Protein AF-Q46HY1-F1 (afdb_monomer_lite)

Secondary structure (DSSP, 8-state):
-HHHHHHHHHHHHHHHHHHHHHHHHHHHHHHHHHHHHHHHHHHHHHTSTT--HHHHHHHHHTT--SHHHHHHS-HHHHHTSTT--HHHHHHHHHHTT--

Radius of gyration: 23.99 Å; chains: 1; bounding box: 54×31×65 Å

pLDDT: mean 85.12, std 8.51, range [58.5, 97.12]

Sequence (99 aa):
MHINNMISKKMLINKILLNTKRNLFNVLSIFNKQKGELSDRCENLTSIPGIGAKNCNNFYEAGYMTPESIISASDEELLTIPGVGISFVKKLRKTLGRI

Organism: Prochlorococcus marinus (strain NATL2A) (NCBI:txid59920)

Foldseek 3Di:
DPVVVVVVVVVVVVVVVVVVVVVVVVVVVVVVVVLVVLVVQCPQVPVQPPDDSVQSVLCVVLVNRHNVSVLPDDPVSQCVGPPRDPVSSVVRCVVVVND

Structure (mmCIF, N/CA/C/O backbone):
data_AF-Q46HY1-F1
#
_entry.id   AF-Q46HY1-F1
#
loop_
_atom_site.group_PDB
_atom_site.id
_atom_site.type_symbol
_atom_site.label_atom_id
_atom_site.label_alt_id
_atom_site.label_comp_id
_atom_site.label_asym_id
_atom_site.label_entity_id
_atom_site.label_seq_id
_atom_site.pdbx_PDB_ins_code
_atom_site.Cartn_x
_atom_site.Cartn_y
_atom_site.Cartn_z
_atom_site.occupancy
_atom_site.B_iso_or_equiv
_atom_site.auth_seq_id
_atom_site.auth_comp_id
_atom_site.auth_asym_id
_atom_site.auth_atom_id
_atom_site.pdbx_PDB_model_num
ATOM 1 N N . MET A 1 1 ? 40.659 -19.951 -45.552 1.00 62.25 1 MET A N 1
ATOM 2 C CA . MET A 1 1 ? 39.364 -20.569 -45.174 1.00 62.25 1 MET A CA 1
ATOM 3 C C . MET A 1 1 ? 38.961 -20.336 -43.703 1.00 62.25 1 MET A C 1
ATOM 5 O O . MET A 1 1 ? 37.773 -20.302 -43.420 1.00 62.25 1 MET A O 1
ATOM 9 N N . HIS A 1 2 ? 39.900 -20.098 -42.772 1.00 61.78 2 HIS A N 1
ATOM 10 C CA . HIS A 1 2 ? 39.615 -19.947 -41.328 1.00 61.78 2 HIS A CA 1
ATOM 11 C C . HIS A 1 2 ? 39.034 -18.570 -40.910 1.00 61.78 2 HIS A C 1
ATOM 13 O O . HIS A 1 2 ? 38.157 -18.492 -40.052 1.00 61.78 2 HIS A O 1
ATOM 19 N N . ILE A 1 3 ? 39.466 -17.481 -41.561 1.00 67.62 3 ILE A N 1
ATOM 20 C CA . ILE A 1 3 ? 39.084 -16.091 -41.224 1.00 67.62 3 ILE A CA 1
ATOM 21 C C . ILE A 1 3 ? 37.594 -15.812 -41.500 1.00 67.62 3 ILE A C 1
ATOM 23 O O . ILE A 1 3 ? 36.903 -15.244 -40.656 1.00 67.62 3 ILE A O 1
ATOM 27 N N . ASN A 1 4 ? 37.069 -16.284 -42.636 1.00 72.19 4 ASN A N 1
ATOM 28 C CA . ASN A 1 4 ? 35.667 -16.073 -43.025 1.00 72.19 4 ASN A CA 1
ATOM 29 C C . ASN A 1 4 ? 34.681 -16.715 -42.034 1.00 72.19 4 ASN A C 1
ATOM 31 O O . ASN A 1 4 ? 33.637 -16.141 -41.734 1.00 72.19 4 ASN A O 1
ATOM 35 N N . ASN A 1 5 ? 35.041 -17.867 -41.459 1.00 72.62 5 ASN A N 1
ATOM 36 C CA . ASN A 1 5 ? 34.227 -18.550 -40.453 1.00 72.62 5 ASN A CA 1
ATOM 37 C C . ASN A 1 5 ? 34.169 -17.754 -39.131 1.00 72.62 5 ASN A C 1
ATOM 39 O O . ASN A 1 5 ? 33.122 -17.648 -38.493 1.00 72.62 5 ASN A O 1
ATOM 43 N N . MET A 1 6 ? 35.285 -17.127 -38.745 1.00 76.44 6 MET A N 1
ATOM 44 C CA . MET A 1 6 ? 35.371 -16.298 -37.538 1.00 76.44 6 MET A CA 1
ATOM 45 C C . MET A 1 6 ? 34.574 -14.992 -37.675 1.00 76.44 6 MET A C 1
ATOM 47 O O . MET A 1 6 ? 33.857 -14.603 -36.751 1.00 76.44 6 MET A O 1
ATOM 51 N N . ILE A 1 7 ? 34.635 -14.355 -38.850 1.00 76.62 7 ILE A N 1
ATOM 52 C CA . ILE A 1 7 ? 33.823 -13.175 -39.189 1.00 76.62 7 ILE A CA 1
ATOM 53 C C . ILE A 1 7 ? 32.331 -13.529 -39.149 1.00 76.62 7 ILE A C 1
ATOM 55 O O . ILE A 1 7 ? 31.549 -12.815 -38.521 1.00 76.62 7 ILE A O 1
ATOM 59 N N . SER A 1 8 ? 31.941 -14.669 -39.727 1.00 76.88 8 SER A N 1
ATOM 60 C CA . SER A 1 8 ? 30.545 -15.120 -39.750 1.00 76.88 8 SER A CA 1
ATOM 61 C C . SER A 1 8 ? 29.996 -15.417 -38.346 1.00 76.88 8 SER A C 1
ATOM 63 O O . SER A 1 8 ? 28.883 -15.002 -38.018 1.00 76.88 8 SER A O 1
ATOM 65 N N . LYS A 1 9 ? 30.789 -16.056 -37.470 1.00 79.12 9 LYS A N 1
ATOM 66 C CA . LYS A 1 9 ? 30.420 -16.267 -36.055 1.00 79.12 9 LYS A CA 1
ATOM 67 C C . LYS A 1 9 ? 30.256 -14.949 -35.297 1.00 79.12 9 LYS A C 1
ATOM 69 O O . LYS A 1 9 ? 29.271 -14.776 -34.582 1.00 79.12 9 LYS A O 1
ATOM 74 N N . LYS A 1 10 ? 31.176 -13.996 -35.483 1.00 82.62 10 LYS A N 1
ATOM 75 C CA . LYS A 1 10 ? 31.096 -12.659 -34.870 1.00 82.62 10 LYS A CA 1
ATOM 76 C C . LYS A 1 10 ? 29.842 -11.902 -35.324 1.00 82.62 10 LYS A C 1
ATOM 78 O O . LYS A 1 10 ? 29.185 -11.251 -34.515 1.00 82.62 10 LYS A O 1
ATOM 83 N N . MET A 1 11 ? 29.474 -12.036 -36.597 1.00 84.12 11 MET A N 1
ATOM 84 C CA . MET A 1 11 ? 28.272 -11.424 -37.165 1.00 84.12 11 MET A CA 1
ATOM 85 C C . MET A 1 11 ? 26.982 -12.031 -36.586 1.00 84.12 11 MET A C 1
ATOM 87 O O . MET A 1 11 ? 26.049 -11.293 -36.267 1.00 84.12 11 MET A O 1
ATOM 91 N N . LEU A 1 12 ? 26.951 -13.352 -36.370 1.00 80.75 12 LEU A N 1
ATOM 92 C CA . LEU A 1 12 ? 25.832 -14.049 -35.725 1.00 80.75 12 LEU A CA 1
ATOM 93 C C . LEU A 1 12 ? 25.651 -13.609 -34.261 1.00 80.75 12 LEU A C 1
ATOM 95 O O . LEU A 1 12 ? 24.540 -13.271 -33.856 1.00 80.75 12 LEU A O 1
ATOM 99 N N . ILE A 1 13 ? 26.744 -13.542 -33.492 1.00 82.75 13 ILE A N 1
ATOM 100 C CA . ILE A 1 13 ? 26.731 -13.093 -32.089 1.00 82.75 13 ILE A CA 1
ATOM 101 C C . ILE A 1 13 ? 26.238 -11.645 -31.989 1.00 82.75 13 ILE A C 1
ATOM 103 O O . ILE A 1 13 ? 25.371 -11.347 -31.169 1.00 82.75 13 ILE A O 1
ATOM 107 N N . ASN A 1 14 ? 26.717 -10.756 -32.864 1.00 82.69 14 ASN A N 1
ATOM 108 C CA . ASN A 1 14 ? 26.255 -9.369 -32.901 1.00 82.69 14 ASN A CA 1
ATOM 109 C C . ASN A 1 14 ? 24.753 -9.271 -33.197 1.00 82.69 14 ASN A C 1
ATOM 111 O O . ASN A 1 14 ? 24.061 -8.461 -32.583 1.00 82.69 14 ASN A O 1
ATOM 115 N N . LYS A 1 15 ? 24.232 -10.110 -34.099 1.00 83.19 15 LYS A N 1
ATOM 116 C CA . LYS A 1 15 ? 22.804 -10.139 -34.441 1.00 83.19 15 LYS A CA 1
ATOM 117 C C . LYS A 1 15 ? 21.945 -10.606 -33.262 1.00 83.19 15 LYS A C 1
ATOM 119 O O . LYS A 1 15 ? 20.910 -9.998 -32.994 1.00 83.19 15 LYS A O 1
ATOM 124 N N . ILE A 1 16 ? 22.400 -11.625 -32.528 1.00 84.94 16 ILE A N 1
ATOM 125 C CA . ILE A 1 16 ? 21.748 -12.099 -31.297 1.00 84.94 16 ILE A CA 1
ATOM 126 C C . ILE A 1 16 ? 21.759 -10.992 -30.238 1.00 84.94 16 ILE A C 1
ATOM 128 O O . ILE A 1 16 ? 20.708 -10.649 -29.707 1.00 84.94 16 ILE A O 1
ATOM 132 N N . LEU A 1 17 ? 22.915 -10.371 -29.988 1.00 82.81 17 LEU A N 1
ATOM 133 C CA . LEU A 1 17 ? 23.058 -9.299 -29.000 1.00 82.81 17 LEU A CA 1
ATOM 134 C C . LEU A 1 17 ? 22.151 -8.100 -29.311 1.00 82.81 17 LEU A C 1
ATOM 136 O O . LEU A 1 17 ? 21.493 -7.571 -28.415 1.00 82.81 17 LEU A O 1
ATOM 140 N N . LEU A 1 18 ? 22.086 -7.691 -30.581 1.00 80.94 18 LEU A N 1
ATOM 141 C CA . LEU A 1 18 ? 21.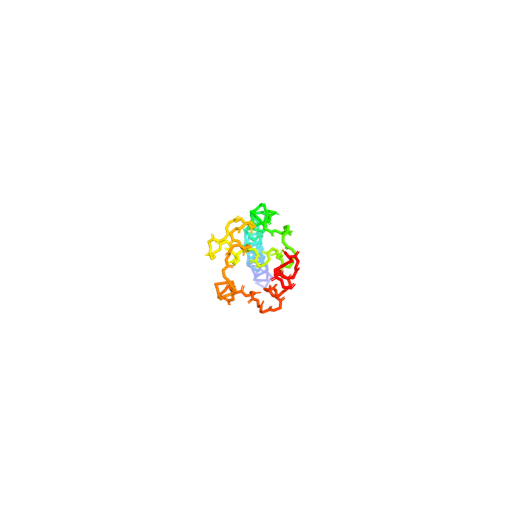205 -6.617 -31.045 1.00 80.94 18 LEU A CA 1
ATOM 142 C C . LEU A 1 18 ? 19.730 -6.952 -30.805 1.00 80.94 18 LEU A C 1
ATOM 144 O O . LEU A 1 18 ? 18.979 -6.100 -30.325 1.00 80.94 18 LEU A O 1
ATOM 148 N N . ASN A 1 19 ? 19.318 -8.188 -31.093 1.00 79.50 19 ASN A N 1
ATOM 149 C CA . ASN A 1 19 ? 17.935 -8.614 -30.906 1.00 79.50 19 ASN A CA 1
ATOM 150 C C . ASN A 1 19 ? 17.559 -8.712 -29.417 1.00 79.50 19 ASN A C 1
ATOM 152 O O . ASN A 1 19 ? 16.500 -8.230 -29.016 1.00 79.50 19 ASN A O 1
ATOM 156 N N . THR A 1 20 ? 18.456 -9.244 -28.582 1.00 86.19 20 THR A N 1
ATOM 157 C CA . THR A 1 20 ? 18.275 -9.311 -27.124 1.00 86.19 20 THR A CA 1
ATOM 158 C C . THR A 1 20 ? 18.203 -7.918 -26.505 1.00 86.19 20 THR A C 1
ATOM 160 O O . THR A 1 20 ? 17.300 -7.647 -25.716 1.00 86.19 20 THR A O 1
ATOM 163 N N . LYS A 1 21 ? 19.092 -6.995 -26.901 1.00 84.56 21 LYS A N 1
ATOM 164 C CA . LYS A 1 21 ? 19.080 -5.606 -26.413 1.00 84.56 21 LYS A CA 1
ATOM 165 C C . LYS A 1 21 ? 17.770 -4.899 -26.763 1.00 84.56 21 LYS A C 1
ATOM 167 O O . LYS A 1 21 ? 17.223 -4.178 -25.933 1.00 84.56 21 LYS A O 1
ATOM 172 N N . ARG A 1 22 ? 17.249 -5.131 -27.971 1.00 86.25 22 ARG A N 1
ATOM 173 C CA . ARG A 1 22 ? 15.972 -4.564 -28.424 1.00 86.25 22 ARG A CA 1
ATOM 174 C C . ARG A 1 22 ? 14.784 -5.128 -27.643 1.00 86.25 22 ARG A C 1
ATOM 176 O O . ARG A 1 22 ? 13.919 -4.364 -27.231 1.00 86.25 22 ARG A O 1
ATOM 183 N N . ASN A 1 23 ? 14.760 -6.438 -27.400 1.00 84.56 23 ASN A N 1
ATOM 184 C CA . ASN A 1 23 ? 13.702 -7.071 -26.613 1.00 84.56 23 ASN A CA 1
ATOM 185 C C . ASN A 1 23 ? 13.713 -6.583 -25.153 1.00 84.56 23 ASN A C 1
ATOM 187 O O . ASN A 1 23 ? 12.680 -6.155 -24.646 1.00 84.56 23 ASN A O 1
ATOM 191 N N . LEU A 1 24 ? 14.892 -6.527 -24.525 1.00 87.19 24 LEU A N 1
ATOM 192 C CA . LEU A 1 24 ? 15.047 -6.012 -23.163 1.00 87.19 24 LEU A CA 1
ATOM 193 C C . LEU A 1 24 ? 14.595 -4.552 -23.044 1.00 87.19 24 LEU A C 1
ATOM 195 O O . LEU A 1 24 ? 13.915 -4.200 -22.085 1.00 87.19 24 LEU A O 1
ATOM 199 N N . PHE A 1 25 ? 14.933 -3.708 -24.022 1.00 88.25 25 PHE A N 1
ATOM 200 C CA . PHE A 1 25 ? 14.498 -2.312 -24.036 1.00 88.25 25 PHE A CA 1
ATOM 201 C C . PHE A 1 25 ? 12.973 -2.178 -24.137 1.00 88.25 25 PHE A C 1
ATOM 203 O O . PHE A 1 25 ? 12.386 -1.370 -23.422 1.00 88.25 25 PHE A O 1
ATOM 210 N N . ASN A 1 26 ? 12.323 -2.999 -24.968 1.00 85.81 26 ASN A N 1
ATOM 211 C CA . ASN A 1 26 ? 10.862 -3.019 -25.079 1.00 85.81 26 ASN A CA 1
ATOM 212 C C . ASN A 1 26 ? 10.192 -3.470 -23.775 1.00 85.81 26 ASN A C 1
ATOM 214 O O . ASN A 1 26 ? 9.197 -2.890 -23.355 1.00 85.81 26 ASN A O 1
ATOM 218 N N . VAL A 1 27 ? 10.736 -4.491 -23.114 1.00 86.25 27 VAL A N 1
ATOM 219 C CA . VAL A 1 27 ? 10.223 -4.936 -21.812 1.00 86.25 27 VAL A CA 1
ATOM 220 C C . VAL A 1 27 ? 10.407 -3.830 -20.769 1.00 86.25 27 VAL A C 1
ATOM 222 O O . VAL A 1 27 ? 9.462 -3.466 -20.074 1.00 86.25 27 VAL A O 1
ATOM 225 N N . LEU A 1 28 ? 11.593 -3.221 -20.707 1.00 85.50 28 LEU A N 1
ATOM 226 C CA . LEU A 1 28 ? 11.899 -2.134 -19.776 1.00 85.50 28 LEU A CA 1
ATOM 227 C C . LEU A 1 28 ? 11.012 -0.896 -19.992 1.00 85.50 28 LEU A C 1
ATOM 229 O O . LEU A 1 28 ? 10.636 -0.236 -19.021 1.00 85.50 28 LEU A O 1
ATOM 233 N N . SER A 1 29 ? 10.659 -0.570 -21.238 1.00 82.81 29 SER A N 1
ATOM 234 C CA . SER A 1 29 ? 9.762 0.552 -21.533 1.00 82.81 29 SER A CA 1
ATOM 235 C C . SER A 1 29 ? 8.325 0.277 -21.081 1.00 82.81 29 SER A C 1
ATOM 237 O O . SER A 1 29 ? 7.688 1.174 -20.532 1.00 82.81 29 SER A O 1
ATOM 239 N N . ILE A 1 30 ? 7.843 -0.966 -21.207 1.00 84.56 30 ILE A N 1
ATOM 240 C CA . ILE A 1 30 ? 6.538 -1.393 -20.676 1.00 84.56 30 ILE A CA 1
ATOM 241 C C . ILE A 1 30 ? 6.506 -1.260 -19.149 1.00 84.56 30 ILE A C 1
ATOM 243 O O . ILE A 1 30 ? 5.566 -0.677 -18.608 1.00 84.56 30 ILE A O 1
ATOM 247 N N . PHE A 1 31 ? 7.542 -1.738 -18.453 1.00 80.12 31 PHE A N 1
ATOM 248 C CA . PHE A 1 31 ? 7.638 -1.607 -16.995 1.00 80.12 31 PHE A CA 1
ATOM 249 C C . PHE A 1 31 ? 7.647 -0.143 -16.539 1.00 80.12 31 PHE A C 1
ATOM 251 O O . PHE A 1 31 ? 6.953 0.211 -15.588 1.00 80.12 31 PHE A O 1
ATOM 258 N N . ASN A 1 32 ? 8.397 0.725 -17.226 1.00 79.25 32 ASN A N 1
ATOM 259 C CA . ASN A 1 32 ? 8.415 2.153 -16.901 1.00 79.25 32 ASN A CA 1
ATOM 260 C C . ASN A 1 32 ? 7.064 2.831 -17.158 1.00 79.25 32 ASN A C 1
ATOM 262 O O . ASN A 1 32 ? 6.645 3.655 -16.349 1.00 79.25 32 ASN A O 1
ATOM 266 N N . LYS A 1 33 ? 6.356 2.460 -18.232 1.00 77.44 33 LYS A N 1
ATOM 267 C CA . LYS A 1 33 ? 5.011 2.978 -18.510 1.00 77.44 33 LYS A CA 1
ATOM 268 C C . LYS A 1 33 ? 4.015 2.592 -17.412 1.00 77.44 33 LYS A C 1
ATOM 270 O O . LYS A 1 33 ? 3.321 3.463 -16.902 1.00 77.44 33 LYS A O 1
ATOM 275 N N . GLN A 1 34 ? 3.992 1.319 -17.010 1.00 73.62 34 GLN A N 1
ATOM 276 C CA . GLN A 1 34 ? 3.120 0.849 -15.925 1.00 73.62 34 GLN A CA 1
ATOM 277 C C . GLN A 1 34 ? 3.425 1.556 -14.601 1.00 73.62 34 GLN A C 1
ATOM 279 O O . GLN A 1 34 ? 2.513 1.886 -13.854 1.00 73.62 34 GLN A O 1
ATOM 284 N N . LYS A 1 35 ? 4.703 1.840 -14.322 1.00 72.94 35 LYS A N 1
ATOM 285 C CA . LYS A 1 35 ? 5.109 2.561 -13.112 1.00 72.94 35 LYS A CA 1
ATOM 286 C C . LYS A 1 35 ? 4.557 3.993 -13.053 1.00 72.94 35 LYS A C 1
ATOM 288 O O . LYS A 1 35 ? 4.196 4.423 -11.964 1.00 72.94 35 LYS A O 1
ATOM 293 N N . GLY A 1 36 ? 4.497 4.701 -14.184 1.00 71.50 36 GLY A N 1
ATOM 294 C CA . GLY A 1 36 ? 3.913 6.047 -14.260 1.00 71.50 36 GLY A CA 1
ATOM 295 C C . GLY A 1 36 ? 2.395 6.038 -14.076 1.00 71.50 36 GLY A C 1
ATOM 296 O O . GLY A 1 36 ? 1.869 6.736 -13.223 1.00 71.50 36 GLY A O 1
ATOM 297 N N . GLU A 1 37 ? 1.690 5.153 -14.781 1.00 70.50 37 GLU A N 1
ATOM 298 C CA . GLU A 1 37 ? 0.230 5.027 -14.637 1.00 70.50 37 GLU A CA 1
ATOM 299 C C . GLU A 1 37 ? -0.185 4.628 -13.208 1.00 70.50 37 GLU A C 1
ATOM 301 O O . GLU A 1 37 ? -1.190 5.103 -12.675 1.00 70.50 37 GLU A O 1
ATOM 306 N N . LEU A 1 38 ? 0.617 3.782 -12.554 1.00 70.81 38 LEU A N 1
AT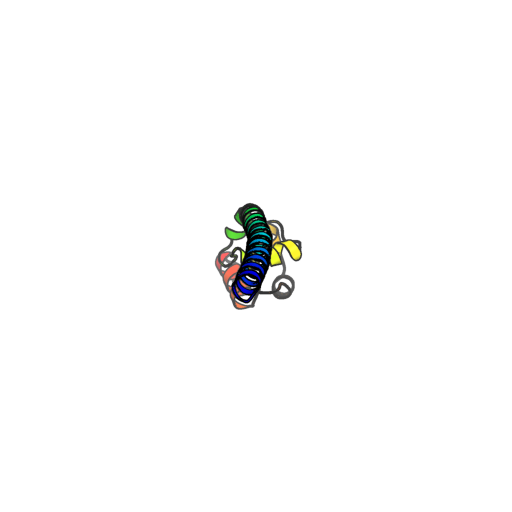OM 307 C CA . LEU A 1 38 ? 0.405 3.410 -11.162 1.00 70.81 38 LEU A CA 1
ATOM 308 C C . LEU A 1 38 ? 0.666 4.582 -10.205 1.00 70.81 38 LEU A C 1
ATOM 310 O O . LEU A 1 38 ? -0.067 4.716 -9.230 1.00 70.81 38 LEU A O 1
ATOM 314 N N . SER A 1 39 ? 1.678 5.428 -10.453 1.00 73.62 39 SER A N 1
ATOM 315 C CA . SER A 1 39 ? 1.928 6.585 -9.581 1.00 73.62 39 SER A CA 1
ATOM 316 C C . SER A 1 39 ? 0.765 7.563 -9.603 1.00 73.62 39 SER A C 1
ATOM 318 O O . SER A 1 39 ? 0.313 7.954 -8.531 1.00 73.62 39 SER A O 1
ATOM 320 N N . ASP A 1 40 ? 0.230 7.858 -10.787 1.00 76.44 40 ASP A N 1
ATOM 321 C CA . ASP A 1 40 ? -0.852 8.833 -10.963 1.00 76.44 40 ASP A CA 1
ATOM 322 C C . ASP A 1 40 ? -2.135 8.378 -10.255 1.00 76.44 40 ASP A C 1
ATOM 324 O O . ASP A 1 40 ? -2.817 9.153 -9.589 1.00 76.44 40 ASP A O 1
ATOM 328 N N . ARG A 1 41 ? -2.445 7.077 -10.323 1.00 75.38 41 ARG A N 1
ATOM 329 C CA . ARG A 1 41 ? -3.581 6.497 -9.590 1.00 75.38 41 ARG A CA 1
ATOM 330 C C . ARG A 1 41 ? -3.339 6.483 -8.081 1.00 75.38 41 ARG A C 1
ATOM 332 O O . ARG A 1 41 ? -4.266 6.665 -7.302 1.00 75.38 41 ARG A O 1
ATOM 339 N N . CYS A 1 42 ? -2.101 6.267 -7.651 1.00 81.81 42 CYS A N 1
ATOM 340 C CA . CYS A 1 42 ? -1.773 6.130 -6.238 1.00 81.81 42 CYS A CA 1
ATOM 341 C C . CYS A 1 42 ? -1.654 7.444 -5.469 1.00 81.81 42 CYS A C 1
ATOM 343 O O . CYS A 1 42 ? -1.717 7.388 -4.239 1.00 81.81 42 CYS A O 1
ATOM 345 N N . GLU A 1 43 ? -1.529 8.598 -6.133 1.00 80.94 43 GLU A N 1
ATOM 346 C CA . GLU A 1 43 ? -1.425 9.906 -5.464 1.00 80.94 43 GLU A CA 1
ATOM 347 C C . GLU A 1 43 ? -2.524 10.101 -4.408 1.00 80.94 43 GLU A C 1
ATOM 349 O O . GLU A 1 43 ? -2.231 10.435 -3.258 1.00 80.94 43 GLU A O 1
ATOM 354 N N . ASN A 1 44 ? -3.767 9.742 -4.738 1.00 81.00 44 ASN A N 1
ATOM 355 C CA . ASN A 1 44 ? -4.901 9.863 -3.821 1.00 81.00 44 ASN A CA 1
ATOM 356 C C . ASN A 1 44 ? -4.758 8.982 -2.566 1.00 81.00 44 ASN A C 1
ATOM 358 O O . ASN A 1 44 ? -4.984 9.448 -1.450 1.00 81.00 44 ASN A O 1
ATOM 362 N N . LEU A 1 45 ? -4.352 7.716 -2.720 1.00 85.25 45 LEU A N 1
ATOM 363 C CA . LEU A 1 45 ? -4.263 6.763 -1.603 1.00 85.25 45 LEU A CA 1
ATOM 364 C C . LEU A 1 45 ? -2.999 6.943 -0.753 1.00 85.25 45 LEU A C 1
ATOM 366 O O . LEU A 1 45 ? -3.015 6.643 0.441 1.00 85.25 45 LEU A O 1
ATOM 370 N N . THR A 1 46 ? -1.912 7.457 -1.338 1.00 81.69 46 THR A N 1
ATOM 371 C CA . THR A 1 46 ? -0.642 7.695 -0.622 1.00 81.69 46 THR A CA 1
ATOM 372 C C . THR A 1 46 ? -0.737 8.770 0.463 1.00 81.69 46 THR A C 1
ATOM 374 O O . THR A 1 46 ? 0.143 8.855 1.318 1.00 81.69 46 THR A O 1
ATOM 377 N N . SER A 1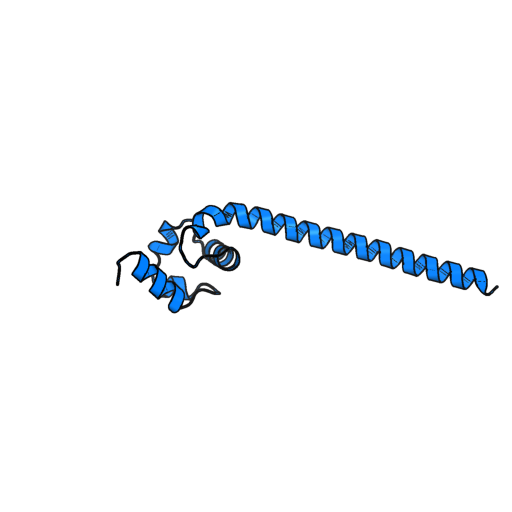 47 ? -1.838 9.528 0.493 1.00 83.25 47 SER A N 1
ATOM 378 C CA . SER A 1 47 ? -2.166 10.448 1.587 1.00 83.25 47 SER A CA 1
ATOM 379 C C . SER A 1 47 ? -2.439 9.727 2.917 1.00 83.25 47 SER A C 1
ATOM 381 O O . SER A 1 47 ? -2.332 10.338 3.979 1.00 83.25 47 SER A O 1
ATOM 383 N N . ILE A 1 48 ? -2.758 8.424 2.894 1.00 86.75 48 ILE A N 1
ATOM 384 C CA . ILE A 1 48 ? -2.898 7.602 4.105 1.00 86.75 48 ILE A CA 1
ATOM 385 C C . ILE A 1 48 ? -1.510 7.129 4.574 1.00 86.75 48 ILE A C 1
ATOM 387 O O . ILE A 1 48 ? -0.838 6.376 3.856 1.00 86.75 48 ILE A O 1
ATOM 391 N N . PRO A 1 49 ? -1.081 7.466 5.809 1.00 82.56 49 PRO A N 1
ATOM 392 C CA . PRO A 1 49 ? 0.193 7.003 6.346 1.00 82.56 49 PRO A CA 1
ATOM 393 C C . PRO A 1 49 ? 0.293 5.472 6.348 1.00 82.56 49 PRO A C 1
ATOM 395 O O . PRO A 1 49 ? -0.512 4.777 6.965 1.00 82.56 49 PRO A O 1
ATOM 398 N N . GLY A 1 50 ? 1.319 4.940 5.681 1.00 82.88 50 GLY A N 1
ATOM 399 C CA . GLY A 1 50 ? 1.539 3.495 5.553 1.00 82.88 50 GLY A CA 1
ATOM 400 C C . GLY A 1 50 ? 1.053 2.881 4.236 1.00 82.88 50 GLY A C 1
ATOM 401 O O . GLY A 1 50 ? 1.321 1.700 4.002 1.00 82.88 50 GLY A O 1
ATOM 402 N N . ILE A 1 51 ? 0.417 3.659 3.351 1.00 87.94 51 ILE A N 1
ATOM 403 C CA . ILE A 1 51 ? 0.136 3.244 1.972 1.00 87.94 51 ILE A CA 1
ATOM 404 C C . ILE A 1 51 ? 1.217 3.805 1.045 1.00 87.94 51 ILE A C 1
ATOM 406 O O . ILE A 1 51 ? 1.258 4.991 0.743 1.00 87.94 51 ILE A O 1
ATOM 410 N N . GLY A 1 52 ? 2.112 2.930 0.584 1.00 84.44 52 GLY A N 1
ATOM 411 C CA . GLY A 1 52 ? 3.055 3.230 -0.497 1.00 84.44 52 GLY A CA 1
ATOM 412 C C . GLY A 1 52 ? 2.587 2.662 -1.839 1.00 84.44 52 GLY A C 1
ATOM 413 O O . GLY A 1 52 ? 1.654 1.861 -1.885 1.00 84.44 52 GLY A O 1
ATOM 414 N N . ALA A 1 53 ? 3.296 2.991 -2.924 1.00 80.12 53 ALA A N 1
ATOM 415 C CA . ALA A 1 53 ? 2.970 2.549 -4.289 1.00 80.12 53 ALA A CA 1
ATOM 416 C C . ALA A 1 53 ? 2.728 1.030 -4.416 1.00 80.12 53 ALA A C 1
ATOM 418 O O . ALA A 1 53 ? 1.837 0.598 -5.139 1.00 80.12 53 ALA A O 1
ATOM 419 N N . LYS A 1 54 ? 3.483 0.212 -3.667 1.00 77.69 54 LYS A N 1
ATOM 420 C CA . LYS A 1 54 ? 3.341 -1.252 -3.682 1.00 77.69 54 LYS A CA 1
ATOM 421 C C . LYS A 1 54 ? 2.034 -1.741 -3.045 1.00 77.69 54 LYS A C 1
ATOM 423 O O . LYS A 1 54 ? 1.441 -2.681 -3.551 1.00 77.69 54 LYS A O 1
ATOM 428 N N . ASN A 1 55 ? 1.593 -1.109 -1.956 1.00 85.25 55 ASN A N 1
ATOM 429 C CA . ASN A 1 55 ? 0.341 -1.473 -1.286 1.00 85.25 55 ASN A CA 1
ATOM 430 C C . ASN A 1 55 ? -0.869 -0.879 -2.004 1.00 85.25 55 ASN A C 1
ATOM 432 O O . ASN A 1 55 ? -1.916 -1.510 -2.061 1.00 85.25 55 ASN A O 1
ATOM 436 N N . CYS A 1 56 ? -0.715 0.312 -2.580 1.00 90.00 56 CYS A N 1
ATOM 437 C CA . CYS A 1 56 ? -1.771 1.001 -3.305 1.00 90.00 56 CYS A CA 1
ATOM 438 C C . CYS A 1 56 ? -2.392 0.144 -4.425 1.00 90.00 56 CYS A C 1
ATOM 440 O O . CYS A 1 56 ? -3.615 0.106 -4.536 1.00 90.00 56 CYS A O 1
ATOM 442 N N . ASN A 1 57 ? -1.591 -0.597 -5.206 1.00 88.81 57 ASN A N 1
ATOM 443 C CA . ASN A 1 57 ? -2.152 -1.478 -6.237 1.00 88.81 57 ASN A CA 1
ATOM 444 C C . ASN A 1 57 ? -3.079 -2.545 -5.641 1.00 88.81 57 ASN A C 1
ATOM 446 O O . ASN A 1 57 ? -4.167 -2.764 -6.155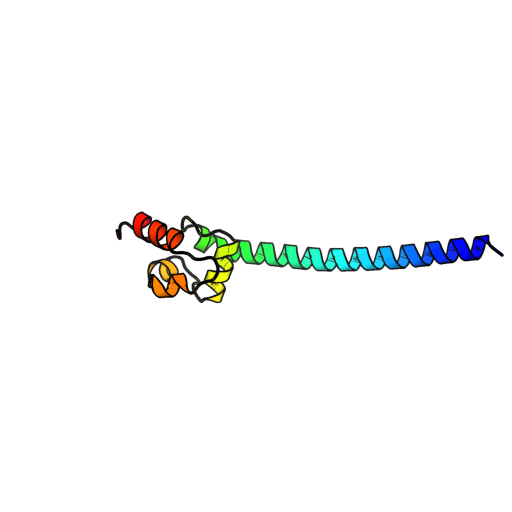 1.00 88.81 57 ASN A O 1
ATOM 450 N N . ASN A 1 58 ? -2.683 -3.147 -4.519 1.00 92.44 58 ASN A N 1
ATOM 451 C CA . ASN A 1 58 ? -3.475 -4.187 -3.865 1.00 92.44 58 ASN A CA 1
ATOM 452 C C . ASN A 1 58 ? -4.808 -3.626 -3.343 1.00 92.44 58 ASN A C 1
ATOM 454 O O . ASN A 1 58 ? -5.821 -4.314 -3.393 1.00 92.44 58 ASN A O 1
ATOM 458 N N . PHE A 1 59 ? -4.830 -2.365 -2.894 1.00 93.62 59 PHE A N 1
ATOM 459 C CA . PHE A 1 59 ? -6.073 -1.672 -2.544 1.00 93.62 59 PHE A CA 1
ATOM 460 C C . PHE A 1 59 ? -6.971 -1.460 -3.768 1.00 93.62 59 PHE A C 1
ATOM 462 O O . PHE A 1 59 ? -8.157 -1.777 -3.703 1.00 93.62 59 PHE A O 1
ATOM 469 N N . TYR A 1 60 ? -6.415 -1.010 -4.896 1.00 91.38 60 TYR A N 1
ATOM 470 C CA . TYR A 1 60 ? -7.173 -0.860 -6.143 1.00 91.38 60 TYR A CA 1
ATOM 471 C C . TYR A 1 60 ? -7.734 -2.187 -6.661 1.00 91.38 60 TYR A C 1
ATOM 473 O O . TYR A 1 60 ? -8.892 -2.235 -7.071 1.00 91.38 60 TYR A O 1
ATOM 481 N N . GLU A 1 61 ? -6.937 -3.254 -6.636 1.00 90.62 61 GLU A N 1
ATOM 482 C CA . GLU A 1 61 ? -7.360 -4.600 -7.044 1.00 90.62 61 GLU A CA 1
ATOM 483 C C . GLU A 1 61 ? -8.440 -5.170 -6.119 1.00 90.62 61 GLU A C 1
ATOM 485 O O . GLU A 1 61 ? -9.327 -5.883 -6.580 1.00 90.62 61 GLU A O 1
ATOM 490 N N . ALA A 1 62 ? -8.417 -4.799 -4.837 1.00 93.69 62 ALA A N 1
ATOM 491 C CA . ALA A 1 62 ? -9.465 -5.120 -3.873 1.00 93.69 62 ALA A CA 1
ATOM 492 C C . ALA A 1 62 ? -10.698 -4.192 -3.961 1.00 93.69 62 ALA A C 1
ATOM 494 O O . ALA A 1 62 ? -11.643 -4.364 -3.196 1.00 93.69 62 ALA A O 1
ATOM 495 N N . GLY A 1 63 ? -10.717 -3.225 -4.888 1.00 92.88 63 GLY A N 1
ATOM 496 C CA . GLY A 1 63 ? -11.856 -2.332 -5.135 1.00 92.88 63 GLY A CA 1
ATOM 497 C C . GLY A 1 63 ? -11.857 -1.027 -4.331 1.00 92.88 63 GLY A C 1
ATOM 498 O O . GLY A 1 63 ? -12.789 -0.232 -4.457 1.00 92.88 63 GLY A O 1
ATOM 499 N N . TYR A 1 64 ? -10.812 -0.754 -3.551 1.00 94.06 64 TYR A N 1
ATOM 500 C CA . TYR A 1 64 ? -10.680 0.468 -2.758 1.00 94.06 64 TYR A CA 1
ATOM 501 C C . TYR A 1 64 ? -10.036 1.583 -3.581 1.00 94.06 64 TYR A C 1
ATOM 503 O O . TYR A 1 64 ? -8.815 1.656 -3.724 1.00 94.06 64 TYR A O 1
ATOM 511 N N . MET A 1 65 ? -10.870 2.456 -4.144 1.00 90.88 65 MET A N 1
ATOM 512 C CA . MET A 1 65 ? -10.419 3.519 -5.051 1.00 90.88 65 MET A CA 1
ATOM 513 C C . MET A 1 65 ? -10.161 4.862 -4.363 1.00 90.88 65 MET A C 1
ATOM 515 O O . MET A 1 65 ? -9.512 5.725 -4.956 1.00 90.88 65 MET A O 1
ATOM 519 N N . THR A 1 66 ? -10.664 5.048 -3.138 1.00 91.81 66 THR A N 1
ATOM 520 C CA . THR A 1 66 ? -10.564 6.314 -2.397 1.00 91.81 66 THR A CA 1
ATOM 521 C C . THR A 1 66 ? -10.083 6.108 -0.959 1.00 91.81 66 THR A C 1
ATOM 523 O O . THR A 1 66 ? -10.318 5.037 -0.386 1.00 91.81 66 THR A O 1
ATOM 526 N N . PRO A 1 67 ? -9.455 7.120 -0.330 1.00 91.81 67 PRO A N 1
ATOM 527 C CA . PRO A 1 67 ? -9.082 7.051 1.081 1.00 91.81 67 PRO A CA 1
ATOM 528 C C . PRO A 1 67 ? -10.266 6.714 1.992 1.00 91.81 67 PRO A C 1
ATOM 530 O O . PRO A 1 67 ? -10.140 5.895 2.901 1.00 91.81 67 PRO A O 1
ATOM 533 N N . GLU A 1 68 ? -11.435 7.288 1.713 1.00 91.56 68 GLU A N 1
ATOM 534 C CA . GLU A 1 68 ? -12.657 7.085 2.489 1.00 91.56 68 GLU A CA 1
ATOM 535 C C . GLU A 1 68 ? -13.084 5.620 2.473 1.00 91.56 68 GLU A C 1
ATOM 537 O O . GLU A 1 68 ? -13.430 5.094 3.527 1.00 91.56 68 GLU A O 1
ATOM 542 N N . SER A 1 69 ? -12.987 4.950 1.316 1.00 94.56 69 SER A N 1
ATOM 543 C CA . SER A 1 69 ? -13.330 3.528 1.186 1.00 94.56 69 SER A CA 1
ATOM 544 C C . SER A 1 69 ? -12.445 2.636 2.065 1.00 94.56 69 SER A C 1
ATOM 546 O O . SER A 1 69 ? -12.935 1.704 2.698 1.00 94.56 69 SER A O 1
ATOM 548 N N . ILE A 1 70 ? -11.152 2.962 2.182 1.00 94.12 70 ILE A N 1
ATOM 549 C CA . ILE A 1 70 ? -10.196 2.243 3.041 1.00 94.12 70 ILE A CA 1
ATOM 550 C C . ILE A 1 70 ? -10.487 2.526 4.516 1.00 94.12 70 ILE A C 1
ATOM 552 O O . ILE A 1 70 ? -10.430 1.637 5.362 1.00 94.12 70 ILE A O 1
ATOM 556 N N . ILE A 1 71 ? -10.804 3.779 4.840 1.00 92.19 71 ILE A N 1
ATOM 557 C CA . ILE A 1 71 ? -11.116 4.209 6.203 1.00 92.19 71 ILE A CA 1
ATOM 558 C C . ILE A 1 71 ? -12.432 3.584 6.690 1.00 92.19 71 ILE A C 1
ATOM 560 O O . ILE A 1 71 ? -12.557 3.277 7.881 1.00 92.19 71 ILE A O 1
ATOM 564 N N . SER A 1 72 ? -13.419 3.414 5.810 1.00 93.44 72 SER A N 1
ATOM 565 C CA . SER A 1 72 ? -14.722 2.834 6.144 1.00 93.44 72 SER A CA 1
ATOM 566 C C . SER A 1 72 ? -14.723 1.311 6.202 1.00 93.44 72 SER A C 1
ATOM 568 O O . SER A 1 72 ? -15.582 0.762 6.885 1.00 93.44 72 SER A O 1
ATOM 570 N N . ALA A 1 73 ? -13.786 0.650 5.517 1.00 96.12 73 ALA A N 1
ATOM 571 C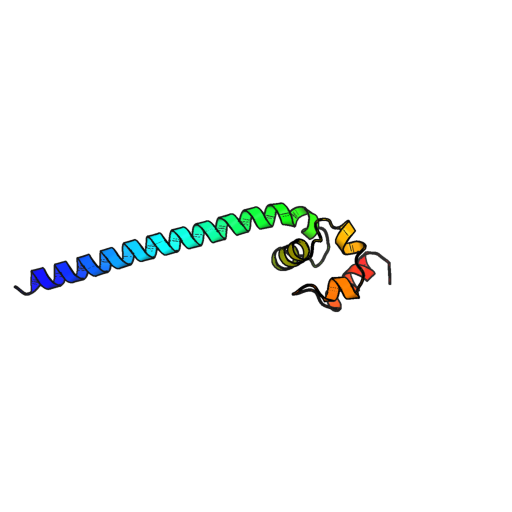 CA . ALA A 1 73 ? -13.641 -0.804 5.529 1.00 96.12 73 ALA A CA 1
ATOM 572 C C . ALA A 1 73 ? -13.486 -1.354 6.951 1.00 96.12 73 ALA A C 1
ATOM 574 O O . ALA A 1 73 ? -12.923 -0.684 7.833 1.00 96.12 73 ALA A O 1
ATOM 575 N N . SER A 1 74 ? -13.944 -2.584 7.166 1.00 95.75 74 SER A N 1
ATOM 576 C CA . SER A 1 74 ? -13.730 -3.304 8.419 1.00 95.75 74 SER A CA 1
ATOM 577 C C . SER A 1 74 ? -12.266 -3.740 8.566 1.00 95.75 74 SER A C 1
ATOM 579 O O . SER A 1 74 ? -11.505 -3.798 7.598 1.00 95.75 74 SER A O 1
ATOM 581 N N . ASP A 1 75 ? -11.837 -4.031 9.795 1.00 96.00 75 ASP A N 1
ATOM 582 C CA . ASP A 1 75 ? -10.474 -4.519 10.035 1.00 96.00 75 ASP A CA 1
ATOM 583 C C . ASP A 1 75 ? -10.247 -5.878 9.363 1.00 96.00 75 ASP A C 1
ATOM 585 O O . ASP A 1 75 ? -9.180 -6.121 8.799 1.00 96.00 75 ASP A O 1
ATOM 589 N N . GLU A 1 76 ? -11.265 -6.737 9.370 1.00 97.12 76 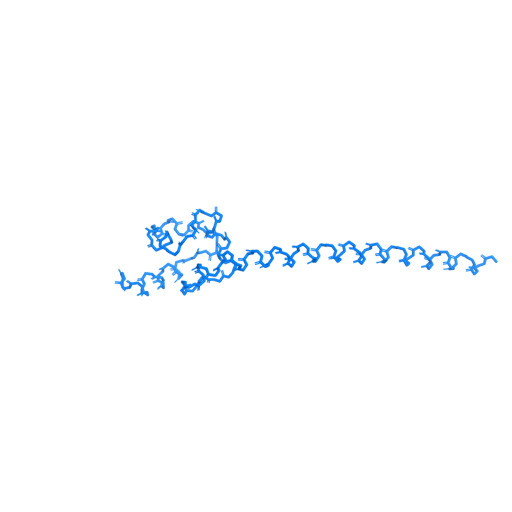GLU A N 1
ATOM 590 C CA . GLU A 1 76 ? -11.253 -8.050 8.732 1.00 97.12 76 GLU A CA 1
ATOM 591 C C . GLU A 1 76 ? -11.108 -7.925 7.216 1.00 97.12 76 GLU A C 1
ATOM 593 O O . GLU A 1 76 ? -10.265 -8.605 6.635 1.00 97.12 76 GLU A O 1
ATOM 598 N N . GLU A 1 77 ? -11.868 -7.023 6.585 1.00 97.12 77 GLU A N 1
ATOM 599 C CA . GLU A 1 77 ? -11.788 -6.772 5.144 1.00 97.12 77 GLU A CA 1
ATOM 600 C C . GLU A 1 77 ? -10.387 -6.309 4.743 1.00 97.12 77 GLU A C 1
ATOM 602 O O . GLU A 1 77 ? -9.782 -6.870 3.827 1.00 97.12 77 GLU A O 1
ATOM 607 N N . LEU A 1 78 ? -9.824 -5.337 5.465 1.00 95.38 78 LEU A N 1
ATOM 608 C CA . LEU A 1 78 ? -8.486 -4.817 5.182 1.00 95.38 78 LEU A CA 1
ATOM 609 C C . LEU A 1 78 ? -7.404 -5.894 5.323 1.00 95.38 78 LEU A C 1
ATOM 611 O O . LEU A 1 78 ? -6.457 -5.915 4.539 1.00 95.38 78 LEU A O 1
ATOM 615 N N . LEU A 1 79 ? -7.538 -6.801 6.292 1.00 96.38 79 LEU A N 1
ATOM 616 C CA . LEU A 1 79 ? -6.584 -7.891 6.518 1.00 96.38 79 LEU A CA 1
ATOM 617 C C . LEU A 1 79 ? -6.606 -8.971 5.428 1.00 96.38 79 LEU A C 1
ATOM 619 O O . LEU A 1 79 ? -5.660 -9.754 5.348 1.00 96.38 79 LEU A O 1
ATOM 623 N N . THR A 1 80 ? -7.633 -9.010 4.575 1.00 95.94 80 THR A N 1
ATOM 624 C CA . THR A 1 80 ? -7.642 -9.900 3.401 1.00 95.94 80 THR A CA 1
ATOM 625 C C . THR A 1 80 ? -6.743 -9.403 2.266 1.00 95.94 80 THR A C 1
ATOM 627 O O . THR A 1 80 ? -6.360 -10.184 1.393 1.00 95.94 80 THR A O 1
ATOM 630 N N . ILE A 1 81 ? -6.376 -8.118 2.276 1.00 94.94 81 ILE A N 1
ATOM 631 C CA . ILE A 1 81 ? -5.615 -7.488 1.197 1.00 94.94 81 ILE A CA 1
ATOM 632 C C . ILE A 1 81 ? -4.134 -7.886 1.309 1.00 94.94 81 ILE A C 1
ATOM 634 O O . ILE A 1 81 ? -3.507 -7.671 2.353 1.00 94.94 81 ILE A O 1
ATOM 638 N N . PRO A 1 82 ? -3.509 -8.410 0.237 1.00 92.50 82 PRO A N 1
ATOM 639 C CA . PRO A 1 82 ? -2.093 -8.759 0.257 1.00 92.50 82 PRO A CA 1
ATOM 640 C C . PRO A 1 82 ? -1.208 -7.585 0.694 1.00 92.50 82 PRO A C 1
ATOM 642 O O . PRO A 1 82 ? -1.352 -6.459 0.222 1.00 92.50 82 PRO A O 1
ATOM 645 N N . GLY A 1 83 ? -0.256 -7.841 1.593 1.00 90.19 83 GLY A N 1
ATOM 646 C CA . GLY A 1 83 ? 0.656 -6.806 2.097 1.00 90.19 83 GLY A CA 1
ATOM 647 C C . GLY A 1 83 ? 0.049 -5.859 3.140 1.00 90.19 83 GLY A C 1
ATOM 648 O O . GLY A 1 83 ? 0.777 -5.025 3.687 1.00 90.19 83 GLY A O 1
ATOM 649 N N . VAL A 1 84 ? -1.237 -6.012 3.472 1.00 93.50 84 VAL A N 1
ATOM 650 C CA . VAL A 1 84 ? -1.869 -5.353 4.616 1.00 93.50 84 VAL A CA 1
ATOM 651 C C . VAL A 1 84 ? -1.790 -6.277 5.827 1.00 93.50 84 VAL A C 1
ATOM 653 O O . VAL A 1 84 ? -2.077 -7.465 5.755 1.00 93.50 84 VAL A O 1
ATOM 656 N N . GLY A 1 85 ? -1.352 -5.732 6.960 1.00 94.19 85 GLY A N 1
ATOM 657 C CA . GLY A 1 85 ? -1.210 -6.493 8.198 1.00 94.19 85 GLY A CA 1
ATOM 658 C C . GLY A 1 85 ? -1.741 -5.739 9.406 1.00 94.19 85 GLY A C 1
ATOM 659 O O . GLY A 1 85 ? -1.968 -4.530 9.358 1.00 94.19 85 GLY A O 1
ATOM 660 N N . ILE A 1 86 ? -1.855 -6.447 10.530 1.00 95.19 86 ILE A N 1
ATOM 661 C CA . ILE A 1 86 ? -2.417 -5.929 11.790 1.00 95.19 86 ILE A CA 1
ATOM 662 C C . ILE A 1 86 ? -1.729 -4.625 12.228 1.00 95.19 86 ILE A C 1
ATOM 664 O O . ILE A 1 86 ? -2.379 -3.708 12.723 1.00 95.19 86 ILE A O 1
ATOM 668 N N . SER A 1 87 ? -0.414 -4.498 12.007 1.00 93.56 87 SER A N 1
ATOM 669 C CA . SER A 1 87 ? 0.329 -3.273 12.336 1.00 93.56 87 SER A CA 1
ATOM 670 C C . SER A 1 87 ? -0.154 -2.054 11.543 1.00 93.56 87 SER A C 1
ATOM 672 O O . SER A 1 87 ? -0.253 -0.966 12.109 1.00 93.56 87 SER A O 1
ATOM 674 N N . PHE A 1 88 ? -0.468 -2.231 10.255 1.00 93.44 88 PHE A N 1
ATOM 675 C CA . PHE A 1 88 ? -1.022 -1.167 9.420 1.00 93.44 88 PHE A CA 1
ATOM 676 C C . PHE A 1 88 ? -2.403 -0.765 9.928 1.00 93.44 88 PHE A C 1
ATOM 678 O O . PHE A 1 88 ? -2.610 0.404 10.235 1.00 93.44 88 PHE A O 1
ATOM 685 N N . VAL A 1 89 ? -3.300 -1.739 10.104 1.00 94.00 89 VAL A N 1
ATOM 686 C CA . VAL A 1 89 ? -4.678 -1.496 10.555 1.00 94.00 89 VAL A CA 1
ATOM 687 C C . VAL A 1 89 ? -4.687 -0.780 11.906 1.00 94.00 89 VAL A C 1
ATOM 689 O O . VAL A 1 89 ? -5.310 0.268 12.056 1.00 94.00 89 VAL A O 1
ATOM 692 N N . LYS A 1 90 ? -3.885 -1.246 12.869 1.00 93.75 90 LYS A N 1
ATOM 693 C CA . LYS A 1 90 ? -3.756 -0.602 14.183 1.00 93.75 90 LYS A CA 1
ATOM 694 C C . LYS A 1 90 ? -3.259 0.843 14.086 1.00 93.75 90 LYS A C 1
ATOM 696 O O . LYS A 1 90 ? -3.772 1.714 14.784 1.00 93.75 90 LYS A O 1
ATOM 701 N N . LYS A 1 91 ? -2.255 1.113 13.245 1.00 92.00 91 LYS A N 1
ATOM 702 C CA . LYS A 1 91 ? -1.752 2.480 13.029 1.00 92.00 91 LYS A CA 1
ATOM 703 C C . LYS A 1 91 ? -2.811 3.361 12.378 1.00 92.00 91 LYS A C 1
ATOM 705 O O . LYS A 1 91 ? -3.033 4.462 12.864 1.00 92.00 91 LYS A O 1
ATOM 710 N N . LEU A 1 92 ? -3.492 2.853 11.352 1.00 91.94 92 LEU A N 1
ATOM 711 C CA . LEU A 1 92 ? -4.576 3.546 10.664 1.00 91.94 92 LEU A CA 1
ATOM 712 C C . LEU A 1 92 ? -5.674 3.961 11.651 1.00 91.94 92 LEU A C 1
ATOM 714 O O . LEU A 1 92 ? -6.007 5.140 11.736 1.00 91.94 92 LEU A O 1
ATOM 718 N N . ARG A 1 93 ? -6.184 3.024 12.461 1.00 91.81 93 ARG A N 1
ATOM 719 C CA . ARG A 1 93 ? -7.233 3.309 13.457 1.00 91.81 93 ARG A CA 1
ATOM 720 C C . ARG A 1 93 ? -6.778 4.312 14.516 1.00 91.81 93 ARG A C 1
ATOM 722 O O . ARG A 1 93 ? -7.540 5.218 14.846 1.00 91.81 93 ARG A O 1
ATOM 729 N N . LYS A 1 94 ? -5.531 4.201 14.985 1.00 91.62 94 LYS A N 1
ATOM 730 C CA . LYS A 1 94 ? -4.937 5.158 15.930 1.00 91.62 94 LYS A CA 1
ATOM 731 C C . LYS A 1 94 ? -4.840 6.568 15.337 1.00 91.62 94 LYS A C 1
ATOM 733 O O . LYS A 1 94 ? -5.196 7.533 16.002 1.00 91.62 94 LYS A O 1
ATOM 738 N N . THR A 1 95 ? -4.384 6.703 14.091 1.00 87.81 95 THR A N 1
ATOM 739 C CA . THR A 1 95 ? -4.282 8.004 13.403 1.00 87.81 95 THR A CA 1
ATOM 740 C C . THR A 1 95 ? -5.645 8.678 13.237 1.00 87.81 95 THR A C 1
ATOM 742 O O . THR A 1 95 ? -5.732 9.899 13.306 1.00 87.81 95 THR A O 1
ATOM 745 N N . LEU A 1 96 ? -6.709 7.893 13.071 1.00 86.88 96 LEU A N 1
ATOM 746 C CA . LEU A 1 96 ? -8.083 8.383 12.946 1.00 86.88 96 LEU A CA 1
ATOM 747 C C . LEU A 1 96 ? -8.775 8.650 14.296 1.00 86.88 96 LEU A C 1
ATOM 749 O O . LEU A 1 96 ? -9.953 8.995 14.304 1.00 86.88 96 LEU A O 1
ATOM 753 N N . GLY A 1 97 ? -8.089 8.446 15.427 1.00 83.56 97 GLY A N 1
ATOM 754 C CA . GLY A 1 97 ? -8.664 8.626 16.765 1.00 83.56 97 GLY A CA 1
ATOM 755 C C . GLY A 1 97 ? -9.760 7.616 17.120 1.00 83.56 97 GLY A C 1
ATOM 756 O O . GLY A 1 97 ? -10.630 7.916 17.931 1.00 83.56 97 GLY A O 1
ATOM 757 N N . ARG A 1 98 ? -9.757 6.434 16.490 1.00 74.56 98 ARG A N 1
ATOM 758 C CA . ARG A 1 98 ? -10.766 5.384 16.719 1.00 74.56 98 ARG A CA 1
ATOM 759 C C . ARG A 1 98 ? -10.397 4.403 17.838 1.00 74.56 98 ARG A C 1
ATOM 761 O O . ARG A 1 98 ? -11.243 3.596 18.205 1.00 74.56 98 ARG A O 1
ATOM 768 N N . ILE A 1 99 ? -9.164 4.469 18.349 1.00 58.50 99 ILE A N 1
ATOM 769 C CA . ILE A 1 99 ? -8.607 3.664 19.453 1.00 58.50 99 ILE A CA 1
ATOM 770 C C . ILE A 1 99 ? -7.491 4.420 20.173 1.00 58.50 99 ILE A C 1
ATOM 772 O O . ILE A 1 99 ? -6.823 5.250 19.509 1.00 58.50 99 ILE A O 1
#

InterPro domains:
  IPR010995 DNA repair Rad51/transcription factor NusA, alpha-helical [SSF47794] (37-96)
  IPR060101 SAM-like helix-hairpin-helix tandem [PF14520] (44-96)